Protein AF-A0A0Q7AZR3-F1 (afdb_monomer)

pLDDT: mean 94.94, std 7.75, range [44.38, 98.56]

Solvent-accessible surface area (backbone atoms only — not comparable to full-atom values): 7795 Å² total; per-residue (Å²): 129,86,76,53,42,45,45,52,70,57,54,52,51,33,36,50,55,40,42,72,76,43,56,44,90,79,79,74,58,67,40,73,49,35,51,39,39,46,55,57,51,49,53,27,64,75,69,72,45,61,63,44,53,55,87,75,46,55,68,63,22,48,54,42,43,53,58,42,54,74,73,50,82,92,65,73,68,57,92,47,70,38,33,88,76,70,40,66,52,16,52,25,41,43,42,39,50,64,55,64,73,45,48,91,76,48,51,74,38,57,49,46,54,53,50,51,51,35,60,72,66,50,76,21,28,47,69,62,85,43,40,86,51,69,84,117

Mean predicted aligned error: 3.57 Å

Secondary structure (DSSP, 8-state):
----EEEHHHHHHHHHHHHHHS--SSSSPPPHHHHHHHHHHHHHHHHT-SEEEGGGS-HHHHHHHHHHHTTS-S----S--SGGGT-SB-TTT--BHHHHHHGGGS-HHHHHHHHHHHHHH--SGGGTTTGGGTT-

Sequence (136 aa):
MSSASIHVTDLEAAINWWRERAPSPDGISAAPEVRALAEAYAVLALSRAAEVEAAALKPKALDAWMTWYATTPDSPCIAICSTAQGDAICKGCGRSFDEVQHWPALDPFEKRVVWHRIVQEGTAWRFNRYAERVTR

Foldseek 3Di:
DPFLKDFLVLLVQLLVVQCVVPPDPVNPDGDPQNVQSVVVNVVCVVVVHGIDGLVPGDPSNNVSSVVSLVVDDLAQALPQACVVVPDQAGLARRDGPVCVVCSVVDDSSRVVVSVVVCVVVLRHCCNPVPVVSRPD

Radius of gyration: 16.77 Å; Cα contacts (8 Å, |Δi|>4): 152; chains: 1; bounding box: 39×24×53 Å

Structure (mmCIF, N/CA/C/O backbone):
data_AF-A0A0Q7AZR3-F1
#
_entry.id   AF-A0A0Q7AZR3-F1
#
loop_
_atom_site.group_PDB
_atom_site.id
_atom_site.type_symbol
_atom_site.label_atom_id
_atom_site.label_alt_id
_atom_site.label_comp_id
_atom_site.label_asym_id
_atom_site.label_entity_id
_atom_site.label_seq_id
_atom_site.pdbx_PDB_ins_code
_atom_site.Cartn_x
_atom_site.Cartn_y
_atom_site.Cartn_z
_atom_site.occupancy
_atom_site.B_iso_or_equiv
_atom_site.auth_seq_id
_atom_site.auth_comp_id
_atom_site.auth_asym_id
_atom_site.auth_atom_id
_atom_site.pdbx_PDB_model_num
ATOM 1 N N . MET A 1 1 ? -11.836 8.968 -14.299 1.00 44.38 1 MET A N 1
ATOM 2 C CA . MET A 1 1 ? -11.560 9.335 -12.897 1.00 44.38 1 MET A CA 1
ATOM 3 C C . MET A 1 1 ? -11.210 8.033 -12.218 1.00 44.38 1 MET A C 1
ATOM 5 O O . MET A 1 1 ? -12.070 7.161 -12.198 1.00 44.38 1 MET A O 1
ATOM 9 N N . SER A 1 2 ? -9.943 7.840 -11.846 1.00 56.03 2 SER A N 1
ATOM 10 C CA . SER A 1 2 ? -9.554 6.661 -11.068 1.00 56.03 2 SER A CA 1
ATOM 11 C C . SER A 1 2 ? -10.333 6.709 -9.757 1.00 56.03 2 SER A C 1
ATOM 13 O O . SER A 1 2 ? -10.435 7.779 -9.154 1.00 56.03 2 SER A O 1
ATOM 15 N N . SER A 1 3 ? -10.974 5.606 -9.381 1.00 72.69 3 SER A N 1
ATOM 16 C CA . SER A 1 3 ? -11.690 5.541 -8.110 1.00 72.69 3 SER A CA 1
ATOM 17 C C . SER A 1 3 ? -10.654 5.434 -7.004 1.00 72.69 3 SER A C 1
ATOM 19 O O . SER A 1 3 ? -9.797 4.555 -7.054 1.00 72.69 3 SER A O 1
ATOM 21 N N . ALA A 1 4 ? -10.692 6.351 -6.041 1.00 90.88 4 ALA A N 1
ATOM 22 C CA . ALA A 1 4 ? -9.829 6.296 -4.872 1.00 90.88 4 ALA A CA 1
ATOM 23 C C . ALA A 1 4 ? -10.261 5.105 -4.005 1.00 90.88 4 ALA A C 1
ATOM 25 O O . ALA A 1 4 ? -11.145 5.252 -3.163 1.00 90.88 4 ALA A O 1
ATOM 26 N N . SER A 1 5 ? -9.678 3.927 -4.228 1.00 94.31 5 SER A N 1
ATOM 27 C CA . SER A 1 5 ? -9.978 2.713 -3.469 1.00 94.31 5 SER A CA 1
ATOM 28 C C . SER A 1 5 ? -8.857 2.364 -2.487 1.00 94.31 5 SER A C 1
ATOM 30 O O . SER A 1 5 ? -7.689 2.714 -2.666 1.00 94.31 5 SER A O 1
ATOM 32 N N . ILE A 1 6 ? -9.232 1.696 -1.398 1.00 96.62 6 ILE A N 1
ATOM 33 C CA . ILE A 1 6 ? -8.316 1.165 -0.390 1.00 96.62 6 ILE A CA 1
ATOM 34 C C . ILE A 1 6 ? -8.478 -0.351 -0.367 1.00 96.62 6 ILE A C 1
ATOM 36 O O . ILE A 1 6 ? -9.573 -0.862 -0.118 1.00 96.62 6 ILE A O 1
ATOM 40 N N . HIS A 1 7 ? -7.377 -1.067 -0.593 1.00 97.31 7 HIS A N 1
ATOM 41 C CA . HIS A 1 7 ? -7.349 -2.526 -0.543 1.00 97.31 7 HIS A CA 1
ATOM 42 C C . HIS A 1 7 ? -7.324 -3.042 0.906 1.00 97.31 7 HIS A C 1
ATOM 44 O O . HIS A 1 7 ? -6.739 -2.420 1.798 1.00 97.31 7 HIS A O 1
ATOM 50 N N . VAL A 1 8 ? -7.916 -4.213 1.150 1.00 97.44 8 VAL A N 1
ATOM 51 C CA . VAL A 1 8 ? -8.028 -4.834 2.481 1.00 97.44 8 VAL A CA 1
ATOM 52 C C . VAL A 1 8 ? -6.669 -4.995 3.166 1.00 97.44 8 VAL A C 1
ATOM 54 O O . VAL A 1 8 ? -6.547 -4.718 4.355 1.00 97.44 8 VAL A O 1
ATOM 57 N N . THR A 1 9 ? -5.623 -5.326 2.408 1.00 97.31 9 THR A N 1
ATOM 58 C CA . THR A 1 9 ? -4.258 -5.483 2.939 1.00 97.31 9 THR A CA 1
ATOM 59 C C . THR A 1 9 ? -3.677 -4.176 3.475 1.00 97.31 9 THR A C 1
ATOM 61 O O . THR A 1 9 ? -2.895 -4.189 4.423 1.00 97.31 9 THR A O 1
ATOM 64 N N . ASP A 1 10 ? -4.056 -3.035 2.896 1.00 97.81 10 ASP A N 1
ATOM 65 C CA . ASP A 1 10 ? -3.625 -1.724 3.382 1.00 97.81 10 ASP A CA 1
ATOM 66 C C . ASP A 1 10 ? -4.377 -1.340 4.662 1.00 97.81 10 ASP A C 1
ATOM 68 O O . ASP A 1 10 ? -3.780 -0.780 5.580 1.00 97.81 10 ASP A O 1
ATOM 72 N N . LEU A 1 11 ? -5.664 -1.695 4.774 1.00 97.75 11 LEU A N 1
ATOM 73 C CA . LEU A 1 11 ? -6.411 -1.549 6.029 1.00 97.75 11 LEU A CA 1
ATOM 74 C C . LEU A 1 11 ? -5.816 -2.417 7.140 1.00 97.75 11 LEU A C 1
ATOM 76 O O . LEU A 1 11 ? -5.639 -1.937 8.257 1.00 97.75 11 LEU A O 1
ATOM 80 N N . GLU A 1 12 ? -5.476 -3.671 6.845 1.00 98.31 12 GLU A N 1
ATOM 81 C CA . GLU A 1 12 ? -4.824 -4.578 7.793 1.00 98.31 12 GLU A CA 1
ATOM 82 C C . GLU A 1 12 ? -3.468 -4.034 8.253 1.00 98.31 12 GLU A C 1
ATOM 84 O O . GLU A 1 12 ? -3.186 -4.005 9.454 1.00 98.31 12 GLU A O 1
ATOM 89 N N . ALA A 1 13 ? -2.649 -3.548 7.317 1.00 98.31 13 ALA A N 1
ATOM 90 C CA . ALA A 1 13 ? -1.363 -2.936 7.627 1.00 98.31 13 ALA A CA 1
ATOM 91 C C . ALA A 1 13 ? -1.523 -1.683 8.505 1.00 98.31 13 ALA A C 1
ATOM 93 O O . ALA A 1 13 ? -0.821 -1.552 9.509 1.00 98.31 13 ALA A O 1
ATOM 94 N N . ALA A 1 14 ? -2.484 -0.808 8.193 1.00 98.50 14 ALA A N 1
ATOM 95 C CA . ALA A 1 14 ? -2.788 0.370 9.004 1.00 98.50 14 ALA A CA 1
ATOM 96 C C . ALA A 1 14 ? -3.280 -0.001 10.414 1.00 98.50 14 ALA A C 1
ATOM 98 O O . ALA A 1 14 ? -2.833 0.582 11.402 1.00 98.50 14 ALA A O 1
ATOM 99 N N . ILE A 1 15 ? -4.164 -0.997 10.532 1.00 98.56 15 ILE A N 1
ATOM 100 C CA . ILE A 1 15 ? -4.661 -1.505 11.820 1.00 98.56 15 ILE A CA 1
ATOM 101 C C . ILE A 1 15 ? -3.508 -2.034 12.674 1.00 98.56 15 ILE A C 1
ATOM 103 O O . ILE A 1 15 ? -3.422 -1.708 13.859 1.00 98.56 15 ILE A O 1
ATOM 107 N N . ASN A 1 16 ? -2.624 -2.842 12.088 1.00 98.31 16 ASN A N 1
ATOM 108 C CA . ASN A 1 16 ? -1.496 -3.425 12.809 1.00 98.31 16 ASN A CA 1
ATOM 109 C C . ASN A 1 16 ? -0.495 -2.350 13.246 1.00 98.31 16 ASN A C 1
ATOM 111 O O . ASN A 1 16 ? -0.080 -2.350 14.402 1.00 98.31 16 ASN A O 1
ATOM 115 N N . TRP A 1 17 ? -0.214 -1.368 12.387 1.00 98.44 17 TRP A N 1
ATOM 116 C CA . TRP A 1 17 ? 0.625 -0.223 12.739 1.00 98.44 17 TRP A CA 1
ATOM 117 C C . TRP A 1 17 ? 0.078 0.559 13.944 1.00 98.44 17 TRP A C 1
ATOM 119 O O . TRP A 1 17 ? 0.814 0.879 14.880 1.00 98.44 17 TRP A O 1
ATOM 129 N N . TRP A 1 18 ? -1.234 0.817 13.978 1.00 98.38 18 TRP A N 1
ATOM 130 C CA . TRP A 1 18 ? -1.865 1.487 15.118 1.00 98.38 18 TRP A CA 1
ATOM 131 C C . TRP A 1 18 ? -1.867 0.633 16.389 1.00 98.38 18 TRP A C 1
ATOM 133 O O . TRP A 1 18 ? -1.693 1.181 17.476 1.00 98.38 18 TRP A O 1
ATOM 143 N N . ARG A 1 19 ? -2.018 -0.693 16.282 1.00 97.81 19 ARG A N 1
ATOM 144 C CA . ARG A 1 19 ? -1.928 -1.611 17.433 1.00 97.81 19 ARG A CA 1
ATOM 145 C C . ARG A 1 19 ? -0.545 -1.606 18.077 1.00 97.81 19 ARG A C 1
ATOM 147 O O . ARG A 1 19 ? -0.461 -1.669 19.298 1.00 97.81 19 ARG A O 1
ATOM 154 N N . GLU A 1 20 ? 0.516 -1.523 17.281 1.00 97.31 20 GLU A N 1
ATOM 155 C CA . GLU A 1 20 ? 1.889 -1.432 17.792 1.00 97.31 20 GLU A CA 1
ATOM 156 C C . GLU A 1 20 ? 2.152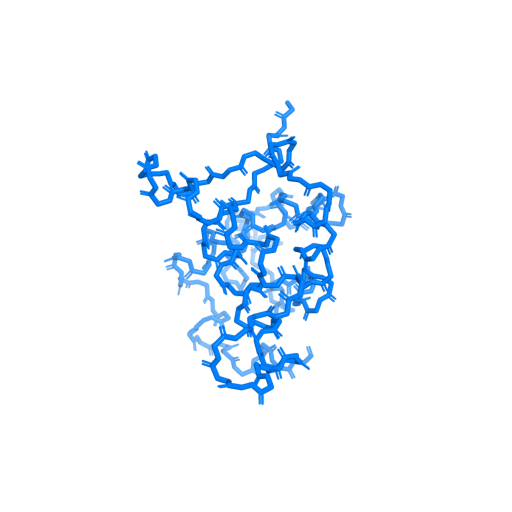 -0.086 18.477 1.00 97.31 20 GLU A C 1
ATOM 158 O O . GLU A 1 20 ? 2.788 -0.029 19.528 1.00 97.31 20 GLU A O 1
ATOM 163 N N . ARG A 1 21 ? 1.635 1.007 17.906 1.00 97.00 21 ARG A N 1
ATOM 164 C CA . ARG A 1 21 ? 1.864 2.370 18.407 1.00 97.00 21 ARG A CA 1
ATOM 165 C C . ARG A 1 21 ? 1.010 2.732 19.623 1.00 97.00 21 ARG A C 1
ATOM 167 O O . ARG A 1 21 ? 1.455 3.493 20.479 1.00 97.00 21 ARG A O 1
ATOM 174 N N . ALA A 1 22 ? -0.215 2.227 19.674 1.00 96.38 22 ALA A N 1
ATOM 175 C CA . ALA A 1 22 ? -1.184 2.465 20.735 1.00 96.38 22 ALA A CA 1
ATOM 176 C C . ALA A 1 22 ? -1.770 1.116 21.191 1.00 96.38 22 ALA A C 1
ATOM 178 O O . ALA A 1 22 ? -2.915 0.787 20.852 1.00 96.38 22 ALA A O 1
ATOM 179 N N . PRO A 1 23 ? -0.980 0.309 21.926 1.00 95.88 23 PRO A N 1
ATOM 180 C CA . PRO A 1 23 ? -1.412 -1.007 22.368 1.00 95.88 23 PRO A CA 1
ATOM 181 C C . PRO A 1 23 ? -2.604 -0.908 23.318 1.00 95.88 23 PRO A C 1
ATOM 183 O O . PRO A 1 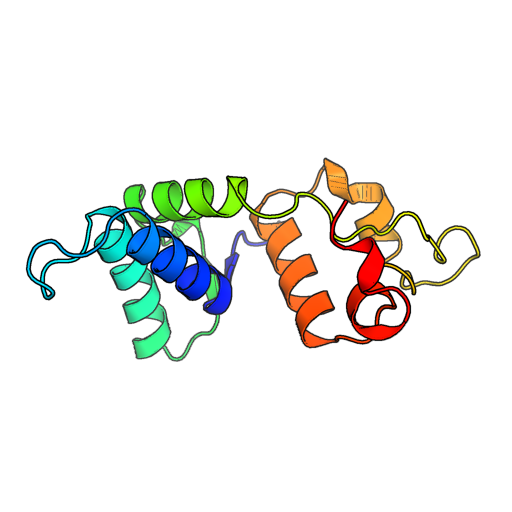23 ? -2.813 0.091 24.009 1.00 95.88 23 PRO A O 1
ATOM 186 N N . SER A 1 24 ? -3.392 -1.980 23.353 1.00 94.81 24 SER A N 1
ATOM 187 C CA . SER A 1 24 ? -4.541 -2.075 24.245 1.00 94.81 24 SER A CA 1
ATOM 188 C C . SER A 1 24 ? -4.088 -2.035 25.713 1.00 94.81 24 SER A C 1
ATOM 190 O O . SER A 1 24 ? -3.238 -2.841 26.095 1.00 94.81 24 SER A O 1
ATOM 192 N N . PRO A 1 25 ? -4.642 -1.139 26.549 1.00 92.06 25 PRO A N 1
ATOM 193 C CA . PRO A 1 25 ? -4.220 -1.005 27.943 1.00 92.06 25 PRO A CA 1
ATOM 194 C C . PRO A 1 25 ? -4.639 -2.196 28.820 1.00 92.06 25 PRO A C 1
ATOM 196 O O . PRO A 1 25 ? -4.021 -2.453 29.847 1.00 92.06 25 PRO A O 1
ATOM 199 N N . ASP A 1 26 ? -5.690 -2.911 28.424 1.00 94.75 26 ASP A N 1
ATOM 200 C CA . ASP A 1 26 ? -6.326 -4.020 29.145 1.00 94.75 26 ASP A CA 1
ATOM 201 C C . ASP A 1 26 ? -6.311 -5.335 28.338 1.00 94.75 26 ASP A C 1
ATOM 203 O O . ASP A 1 26 ? -6.859 -6.344 28.777 1.00 94.75 26 ASP A O 1
ATOM 207 N N . GLY A 1 27 ? -5.703 -5.332 27.146 1.00 92.06 27 GLY A N 1
ATOM 208 C CA . GLY A 1 27 ? -5.708 -6.460 26.212 1.00 92.06 27 GLY A CA 1
ATOM 209 C C . GLY A 1 27 ? -7.038 -6.682 25.479 1.00 92.06 27 GLY A C 1
ATOM 210 O O . GLY A 1 27 ? -7.150 -7.650 24.728 1.00 92.06 27 GLY A O 1
ATOM 211 N N . ILE A 1 28 ? -8.036 -5.811 25.669 1.00 90.94 28 ILE A N 1
ATOM 212 C CA . ILE A 1 28 ? -9.387 -5.928 25.096 1.00 90.94 28 ILE A CA 1
ATOM 213 C C . ILE A 1 28 ? -9.753 -4.663 24.306 1.00 90.94 28 ILE A C 1
ATOM 215 O O . ILE A 1 28 ? -10.164 -4.725 23.146 1.00 90.94 28 ILE A O 1
ATOM 219 N N . SER A 1 29 ? -9.603 -3.496 24.924 1.00 93.88 29 SER A N 1
ATOM 220 C CA . SER A 1 29 ? -9.984 -2.191 24.401 1.00 93.88 29 SER A CA 1
ATOM 221 C C . SER A 1 29 ? -8.985 -1.702 23.357 1.00 93.88 29 SER A C 1
ATOM 223 O O . SER A 1 29 ? -7.822 -1.439 23.661 1.00 93.88 29 SER A O 1
ATOM 225 N N . ALA A 1 30 ? -9.442 -1.543 22.116 1.00 96.06 30 ALA A N 1
ATOM 226 C CA . ALA A 1 30 ? -8.625 -1.017 21.027 1.00 96.06 30 ALA A CA 1
ATOM 227 C C . ALA A 1 30 ? -8.617 0.524 20.987 1.00 96.06 30 ALA A C 1
ATOM 229 O O . ALA A 1 30 ? -9.630 1.180 21.270 1.00 96.06 30 ALA A O 1
ATOM 230 N N . ALA A 1 31 ? -7.486 1.099 20.565 1.00 96.94 31 ALA A N 1
ATOM 231 C CA . ALA A 1 31 ? -7.337 2.535 20.344 1.00 96.94 31 ALA A CA 1
ATOM 232 C C . ALA A 1 31 ? -8.411 3.087 19.373 1.00 96.94 31 ALA A C 1
ATOM 234 O O . ALA A 1 31 ? -8.939 2.337 18.541 1.00 96.94 31 ALA A O 1
ATOM 235 N N . PRO A 1 32 ? -8.788 4.377 19.474 1.00 97.50 32 PRO A N 1
ATOM 236 C CA . PRO A 1 32 ? -9.798 4.989 18.605 1.00 97.50 32 PRO A CA 1
ATOM 237 C C . PRO A 1 32 ? -9.563 4.763 17.104 1.00 97.50 32 PRO A C 1
ATOM 239 O O . PRO A 1 32 ? -10.516 4.509 16.373 1.00 97.50 32 PRO A O 1
ATOM 242 N N . GLU A 1 33 ? -8.311 4.807 16.662 1.00 98.19 33 GLU A N 1
ATOM 243 C CA . GLU A 1 33 ? -7.885 4.656 15.272 1.00 98.19 33 GLU A CA 1
ATOM 244 C C . GLU A 1 33 ? -8.064 3.216 14.789 1.00 98.19 33 GLU A C 1
ATOM 246 O O . GLU A 1 33 ? -8.641 2.984 13.727 1.00 98.19 33 GLU A O 1
ATOM 251 N N . VAL A 1 34 ? -7.678 2.239 15.619 1.00 98.31 34 VAL A N 1
ATOM 252 C CA . VAL A 1 34 ? -7.922 0.813 15.352 1.00 98.31 34 VAL A CA 1
ATOM 253 C C . VAL A 1 34 ? -9.418 0.547 15.226 1.00 98.31 34 VAL A C 1
ATOM 255 O O . VAL A 1 34 ? -9.836 -0.136 14.297 1.00 98.31 34 VAL A O 1
ATOM 258 N N . ARG A 1 35 ? -10.240 1.099 16.127 1.00 97.69 35 ARG A N 1
ATOM 259 C CA . ARG A 1 35 ? -11.702 0.939 16.063 1.00 97.69 35 ARG A CA 1
ATOM 260 C C . ARG A 1 35 ? -12.288 1.562 14.797 1.00 97.69 35 ARG A C 1
ATOM 262 O O . ARG A 1 35 ? -13.129 0.935 14.164 1.00 97.69 35 ARG A O 1
ATOM 269 N N . ALA A 1 36 ? -11.827 2.752 14.411 1.00 97.69 36 ALA A N 1
ATOM 270 C CA . ALA A 1 36 ? -12.291 3.427 13.202 1.00 97.69 36 ALA A CA 1
ATOM 271 C C . ALA A 1 36 ? -11.964 2.626 11.929 1.00 97.69 36 ALA A C 1
ATOM 273 O O . ALA A 1 36 ? -12.835 2.440 11.082 1.00 97.69 36 ALA A O 1
ATOM 274 N N . LEU A 1 37 ? -10.739 2.108 11.811 1.00 98.31 37 LEU A N 1
ATOM 275 C CA . LEU A 1 37 ? -10.323 1.275 10.678 1.00 98.31 37 LEU A CA 1
ATOM 276 C C . LEU A 1 37 ? -11.017 -0.099 10.679 1.00 98.31 37 LEU A C 1
ATOM 278 O O . LEU A 1 37 ? -11.390 -0.605 9.620 1.00 98.31 37 LEU A O 1
ATOM 282 N N . ALA A 1 38 ? -11.237 -0.691 11.857 1.00 97.50 38 ALA A N 1
ATOM 283 C CA . ALA A 1 38 ? -11.875 -1.999 12.000 1.00 97.50 38 ALA A CA 1
ATOM 284 C C . ALA A 1 38 ? -13.321 -2.022 11.485 1.00 97.50 38 ALA A C 1
ATOM 286 O O . ALA A 1 38 ? -13.767 -3.052 10.987 1.00 97.50 38 ALA A O 1
ATOM 287 N N . GLU A 1 39 ? -14.051 -0.907 11.560 1.00 96.12 39 GLU A N 1
ATOM 288 C CA . GLU A 1 39 ? -15.389 -0.814 10.966 1.00 96.12 39 GLU A CA 1
ATOM 289 C C . GLU A 1 39 ? -15.349 -0.969 9.437 1.00 96.12 39 GLU A C 1
ATOM 291 O O . GLU A 1 39 ? -16.142 -1.729 8.88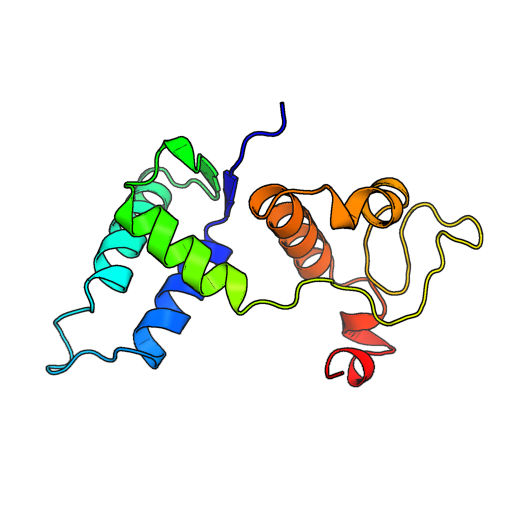4 1.00 96.12 39 GLU A O 1
ATOM 296 N N . ALA A 1 40 ? -14.404 -0.310 8.754 1.00 95.94 40 ALA A N 1
ATOM 297 C CA . ALA A 1 40 ? -14.228 -0.454 7.305 1.00 95.94 40 ALA A CA 1
ATOM 298 C C . ALA A 1 40 ? -13.804 -1.884 6.930 1.00 95.94 40 ALA A C 1
ATOM 300 O O . ALA A 1 40 ? -14.366 -2.484 6.014 1.00 95.94 40 ALA A O 1
ATOM 301 N N . TYR A 1 41 ? -12.879 -2.468 7.697 1.00 97.69 41 TYR A N 1
ATOM 302 C CA . TYR A 1 41 ? -12.483 -3.868 7.541 1.00 97.69 41 TYR A CA 1
ATOM 303 C C . TYR A 1 41 ? -13.669 -4.834 7.717 1.00 97.69 41 TYR A C 1
ATOM 305 O O . TYR A 1 41 ? -13.840 -5.765 6.933 1.00 97.69 41 TYR A O 1
ATOM 313 N N . ALA A 1 42 ? -14.535 -4.601 8.709 1.00 97.12 42 ALA A N 1
ATOM 314 C CA . ALA A 1 42 ? -15.716 -5.430 8.939 1.00 97.12 42 ALA A CA 1
ATOM 315 C C . ALA A 1 42 ? -16.697 -5.378 7.757 1.00 97.12 42 ALA A C 1
ATOM 317 O O . ALA A 1 42 ? -17.251 -6.410 7.378 1.00 97.12 42 ALA A O 1
ATOM 318 N N . VAL A 1 43 ? -16.880 -4.208 7.135 1.00 95.12 43 VAL A N 1
ATOM 319 C CA . VAL A 1 43 ? -17.698 -4.063 5.919 1.00 95.12 43 VAL A CA 1
ATO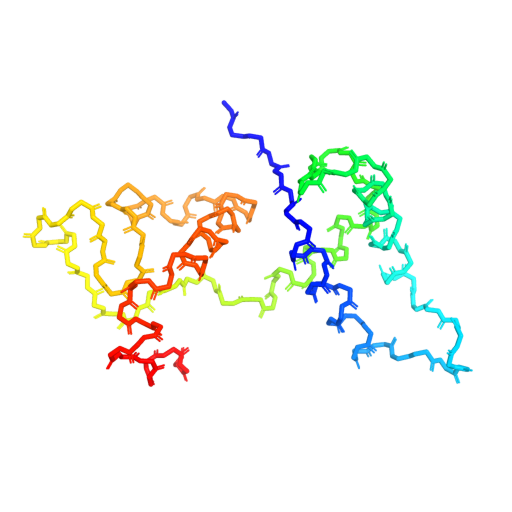M 320 C C . VAL A 1 43 ? -17.124 -4.890 4.767 1.00 95.12 43 VAL A C 1
ATOM 322 O O . VAL A 1 43 ? -17.879 -5.608 4.107 1.00 95.12 43 VAL A O 1
ATOM 325 N N . LEU A 1 44 ? -15.806 -4.855 4.549 1.00 96.81 44 LEU A N 1
ATOM 326 C CA . LEU A 1 44 ? -15.140 -5.679 3.532 1.00 96.81 44 LEU A CA 1
ATOM 327 C C . LEU A 1 44 ? -15.329 -7.176 3.790 1.00 96.81 44 LEU A C 1
ATOM 329 O O . LEU A 1 44 ? -15.729 -7.914 2.891 1.00 96.81 44 LEU A O 1
ATOM 333 N N . ALA A 1 45 ? -15.132 -7.616 5.033 1.00 96.69 45 ALA A N 1
ATOM 334 C CA . ALA A 1 45 ? -15.299 -9.014 5.417 1.00 96.69 45 ALA A CA 1
ATOM 335 C C . ALA A 1 45 ? -16.741 -9.513 5.204 1.00 96.69 45 ALA A C 1
ATOM 337 O O . ALA A 1 45 ? -16.949 -10.598 4.659 1.00 96.69 45 ALA A O 1
ATOM 338 N N . LEU A 1 46 ? -17.745 -8.714 5.588 1.00 97.19 46 LEU A N 1
ATOM 339 C CA . LEU A 1 46 ? -19.162 -9.056 5.416 1.00 97.19 46 LEU A CA 1
ATOM 340 C C . LEU A 1 46 ? -19.578 -9.090 3.942 1.00 97.19 46 LEU A C 1
ATOM 342 O O . LEU A 1 46 ? -20.316 -9.984 3.531 1.00 97.19 46 LEU A O 1
ATOM 346 N N . SER A 1 47 ? -19.096 -8.133 3.150 1.00 96.62 47 SER A N 1
ATOM 347 C CA . SER A 1 47 ? -19.382 -8.048 1.714 1.00 96.62 47 SER A CA 1
ATOM 348 C C . SER A 1 47 ? -18.535 -8.998 0.861 1.00 96.62 47 SER A C 1
ATOM 350 O O . SER A 1 47 ? -18.829 -9.167 -0.321 1.00 96.62 47 SER A O 1
ATOM 352 N N . ARG A 1 48 ? -17.518 -9.647 1.450 1.00 97.56 48 ARG A N 1
ATOM 353 C CA . ARG A 1 48 ? -16.495 -10.444 0.749 1.00 97.56 48 ARG A CA 1
ATOM 354 C C . ARG A 1 48 ? -15.789 -9.651 -0.357 1.00 97.56 48 ARG A C 1
ATOM 356 O O . ARG A 1 48 ? -15.451 -10.204 -1.402 1.00 97.56 48 ARG A O 1
ATOM 363 N N . ALA A 1 49 ? -15.587 -8.359 -0.123 1.00 97.00 49 ALA A N 1
ATOM 364 C CA . ALA A 1 49 ? -14.880 -7.467 -1.028 1.00 97.00 49 ALA A CA 1
ATOM 365 C C . ALA A 1 49 ? -13.406 -7.330 -0.622 1.00 97.00 49 ALA A C 1
ATOM 367 O O . ALA A 1 49 ? -13.060 -7.441 0.553 1.00 97.00 49 ALA A O 1
ATOM 368 N N . ALA A 1 50 ? -12.545 -7.066 -1.605 1.00 96.31 50 ALA A N 1
ATOM 369 C CA . ALA A 1 50 ? -11.128 -6.783 -1.381 1.00 96.31 50 ALA A CA 1
ATOM 370 C C . ALA A 1 50 ? -10.829 -5.278 -1.296 1.00 96.31 50 ALA A C 1
ATOM 372 O O . ALA A 1 50 ? -9.773 -4.893 -0.808 1.00 96.31 50 ALA A O 1
ATOM 373 N N . GLU A 1 51 ? -11.753 -4.430 -1.752 1.00 96.50 51 GLU A N 1
ATOM 374 C CA . GLU A 1 51 ? -11.557 -2.987 -1.854 1.00 96.50 51 GLU A CA 1
ATOM 375 C C . GLU A 1 51 ? -12.784 -2.222 -1.372 1.00 96.50 51 GLU A C 1
ATOM 377 O O . GLU A 1 51 ? -13.924 -2.665 -1.534 1.00 96.50 51 GLU A O 1
ATOM 382 N N . VAL A 1 52 ? -12.531 -1.059 -0.777 1.00 95.31 52 VAL A N 1
ATOM 383 C CA . VAL A 1 52 ? -13.548 -0.090 -0.371 1.00 95.31 52 VAL A CA 1
ATOM 384 C C . VAL A 1 52 ? -13.199 1.274 -0.952 1.00 95.31 52 VAL A C 1
ATOM 386 O O . VAL A 1 52 ? -12.040 1.684 -0.948 1.00 95.31 52 VAL A O 1
ATOM 389 N N . GLU A 1 53 ? -14.208 1.993 -1.433 1.00 95.31 53 GLU A N 1
ATOM 390 C CA . GLU A 1 53 ? -14.051 3.379 -1.870 1.00 95.31 53 GLU A CA 1
ATOM 391 C C . GLU A 1 53 ? -13.664 4.274 -0.687 1.00 95.31 53 GLU A C 1
ATOM 393 O O . GLU A 1 53 ? -14.320 4.257 0.357 1.00 95.31 53 GLU A O 1
ATOM 398 N N . ALA A 1 54 ? -12.654 5.124 -0.857 1.00 94.38 54 ALA A N 1
ATOM 399 C CA . ALA A 1 54 ? -12.205 6.074 0.158 1.00 94.38 54 ALA A CA 1
ATOM 400 C C . ALA A 1 54 ? -13.345 6.997 0.619 1.00 94.38 54 ALA A C 1
ATOM 402 O O . ALA A 1 54 ? -13.448 7.323 1.799 1.00 94.38 54 ALA A O 1
ATOM 403 N N . ALA A 1 55 ? -14.256 7.355 -0.291 1.00 94.00 55 ALA A N 1
ATOM 404 C CA . ALA A 1 55 ? -15.442 8.153 0.017 1.00 94.00 55 ALA A CA 1
ATOM 405 C C . ALA A 1 55 ? -16.470 7.427 0.911 1.00 94.00 55 ALA A C 1
ATOM 407 O O . ALA A 1 55 ? -17.316 8.079 1.520 1.00 94.00 55 ALA A O 1
ATOM 408 N N . ALA A 1 56 ? -16.416 6.094 0.999 1.00 92.75 56 ALA A N 1
ATOM 409 C CA . ALA A 1 56 ? -17.280 5.303 1.873 1.00 92.75 56 ALA A CA 1
ATOM 410 C C . ALA A 1 56 ? -16.733 5.191 3.309 1.00 92.75 56 ALA A C 1
ATOM 412 O O . ALA A 1 56 ? -17.459 4.766 4.212 1.00 92.75 56 ALA A O 1
ATOM 413 N N . LEU A 1 57 ? -15.470 5.569 3.546 1.00 94.69 57 LEU A N 1
ATOM 414 C CA . LEU A 1 57 ? -14.888 5.572 4.884 1.00 94.69 57 LEU A CA 1
ATOM 415 C C . LEU A 1 57 ? -15.450 6.721 5.723 1.00 94.69 57 LEU A C 1
ATOM 417 O O . LEU A 1 57 ? -15.649 7.844 5.263 1.00 94.69 57 LEU A O 1
ATOM 421 N N . LYS A 1 58 ? -15.618 6.458 7.021 1.00 96.88 58 LYS A N 1
ATOM 422 C CA . LYS A 1 58 ? -15.820 7.535 7.994 1.00 96.88 58 LYS A CA 1
ATOM 423 C C . LYS A 1 58 ? -14.568 8.427 8.037 1.00 96.88 58 LYS A C 1
ATOM 425 O O . LYS A 1 58 ? -13.464 7.882 7.978 1.00 96.88 58 LYS A O 1
ATOM 430 N N . PRO A 1 59 ? -14.693 9.750 8.272 1.00 97.62 59 PRO A N 1
ATOM 431 C CA . PRO A 1 59 ? -13.547 10.666 8.288 1.00 97.62 59 PRO A CA 1
ATOM 432 C C . PRO A 1 59 ? -12.399 10.205 9.195 1.00 97.62 59 PRO A C 1
ATOM 434 O O . PRO A 1 59 ? -11.258 10.141 8.763 1.00 97.62 59 PRO A O 1
ATOM 437 N N . LYS A 1 60 ? -12.711 9.732 10.410 1.00 98.12 60 LYS A N 1
ATOM 438 C CA . LYS A 1 60 ? -11.698 9.210 11.345 1.00 98.12 60 LYS A CA 1
ATOM 439 C C . LYS A 1 60 ? -10.947 7.978 10.829 1.00 98.12 60 LYS A C 1
ATOM 441 O O . LYS A 1 60 ? -9.792 7.786 11.187 1.00 98.12 60 LYS A O 1
ATOM 446 N N . ALA A 1 61 ? -11.603 7.127 10.039 1.00 98.19 61 ALA A N 1
ATOM 447 C CA . ALA A 1 61 ? -10.959 5.963 9.439 1.00 98.19 61 ALA A CA 1
ATOM 448 C C . ALA A 1 61 ? -10.026 6.396 8.303 1.00 98.19 61 ALA A C 1
ATOM 450 O O . ALA A 1 61 ? -8.905 5.903 8.215 1.00 98.19 61 ALA A O 1
ATOM 451 N N . LEU A 1 62 ? -10.463 7.360 7.486 1.00 97.94 62 LEU A N 1
ATOM 452 C CA . LEU A 1 62 ? -9.637 7.938 6.431 1.00 97.94 62 LEU A CA 1
ATOM 453 C C . LEU A 1 62 ? -8.404 8.649 7.009 1.00 97.94 62 LEU A C 1
ATOM 455 O O . LEU A 1 62 ? -7.294 8.397 6.552 1.00 97.94 62 LEU A O 1
ATOM 459 N N . ASP A 1 63 ? -8.570 9.454 8.059 1.00 98.44 63 ASP A N 1
ATOM 460 C CA . ASP A 1 63 ? -7.466 10.138 8.746 1.00 98.44 63 ASP A CA 1
ATOM 461 C C . ASP A 1 63 ? -6.454 9.140 9.333 1.00 98.44 63 ASP A C 1
ATOM 463 O O . ASP A 1 63 ? -5.238 9.297 9.182 1.00 98.44 63 ASP A O 1
ATOM 467 N N . ALA A 1 64 ? -6.948 8.075 9.975 1.00 98.56 64 ALA A N 1
ATOM 468 C CA . ALA A 1 64 ? -6.111 7.010 10.520 1.00 98.56 64 ALA A CA 1
ATOM 469 C C . ALA A 1 64 ? -5.340 6.258 9.422 1.00 98.56 64 ALA A C 1
ATOM 471 O O . ALA A 1 64 ? -4.165 5.935 9.618 1.00 98.56 64 ALA A O 1
ATOM 472 N N . TRP A 1 65 ? -5.973 6.011 8.270 1.00 98.56 65 TRP A N 1
ATOM 473 C CA . TRP A 1 65 ? -5.337 5.388 7.109 1.00 98.56 65 TRP A CA 1
ATOM 474 C C . TRP A 1 65 ? -4.279 6.302 6.482 1.00 98.56 65 TRP A C 1
ATOM 476 O O . TRP A 1 65 ? -3.154 5.865 6.258 1.00 98.56 65 TRP A O 1
ATOM 486 N N . MET A 1 66 ? -4.591 7.587 6.285 1.00 98.38 66 MET A N 1
ATOM 487 C CA . MET A 1 66 ? -3.654 8.586 5.755 1.00 98.38 66 MET A CA 1
ATOM 488 C C . MET A 1 66 ? -2.434 8.772 6.663 1.00 98.38 66 MET A C 1
ATOM 490 O O . MET A 1 66 ? -1.314 8.934 6.177 1.00 98.38 66 MET A O 1
ATOM 494 N N . THR A 1 67 ? -2.630 8.696 7.983 1.00 98.56 67 THR A N 1
ATOM 495 C CA . THR A 1 67 ? -1.533 8.743 8.960 1.00 98.56 67 THR A CA 1
ATOM 496 C C . THR A 1 67 ? -0.586 7.557 8.787 1.00 98.56 67 THR A C 1
ATOM 498 O O . THR A 1 67 ? 0.628 7.747 8.765 1.00 98.56 67 THR A O 1
ATOM 501 N N . TRP A 1 68 ? -1.119 6.343 8.616 1.00 98.31 68 TRP A N 1
ATOM 502 C CA . TRP A 1 68 ? -0.302 5.167 8.310 1.00 98.31 68 TRP A CA 1
ATOM 503 C C . TRP A 1 68 ? 0.380 5.288 6.941 1.00 98.31 68 TRP A C 1
ATOM 505 O O . TRP A 1 68 ? 1.583 5.043 6.841 1.00 98.31 68 TRP A O 1
ATOM 515 N N . TYR A 1 69 ? -0.347 5.716 5.905 1.00 98.25 69 TYR A N 1
ATOM 516 C CA . TYR A 1 69 ? 0.182 5.892 4.550 1.00 98.25 69 TYR A CA 1
ATOM 517 C C . TYR A 1 69 ? 1.433 6.782 4.543 1.00 98.25 69 TYR A C 1
ATOM 519 O O . TYR A 1 69 ? 2.431 6.434 3.911 1.00 98.25 69 TYR A O 1
ATOM 527 N N . ALA A 1 70 ? 1.420 7.873 5.315 1.00 97.88 70 ALA A N 1
ATOM 528 C CA . ALA A 1 70 ? 2.553 8.789 5.455 1.00 97.88 70 ALA A CA 1
ATOM 529 C C . ALA A 1 70 ? 3.822 8.144 6.053 1.00 97.88 70 ALA A C 1
ATOM 531 O O . ALA A 1 70 ? 4.900 8.726 5.961 1.00 97.88 70 ALA A O 1
ATOM 532 N N . THR A 1 71 ? 3.720 6.954 6.653 1.00 96.88 71 THR A N 1
ATOM 533 C CA . THR A 1 71 ? 4.873 6.182 7.151 1.00 96.88 71 THR A CA 1
ATOM 534 C C . THR A 1 71 ? 5.421 5.174 6.142 1.00 96.88 71 THR A C 1
ATOM 536 O O . THR A 1 71 ? 6.471 4.577 6.377 1.00 96.88 71 THR A O 1
ATOM 539 N N . THR A 1 72 ? 4.724 4.960 5.025 1.00 95.31 72 THR A N 1
ATOM 540 C CA . THR A 1 72 ? 5.143 4.008 3.993 1.00 95.31 72 THR A CA 1
ATOM 541 C C . THR A 1 72 ? 6.193 4.627 3.059 1.00 95.31 72 THR A C 1
ATOM 543 O O . THR A 1 72 ? 6.231 5.849 2.902 1.00 95.31 72 THR A O 1
ATOM 546 N N . PRO A 1 73 ? 7.064 3.822 2.417 1.00 94.12 73 PRO A N 1
ATOM 547 C CA . PRO A 1 73 ? 8.012 4.345 1.438 1.00 94.12 73 PRO A CA 1
ATOM 548 C C . PRO A 1 73 ? 7.300 5.060 0.282 1.00 94.12 73 PRO A C 1
ATOM 550 O O . PRO A 1 73 ? 6.442 4.471 -0.378 1.00 94.12 73 PRO A O 1
ATOM 553 N N . ASP A 1 74 ? 7.706 6.298 -0.018 1.00 92.38 74 ASP A N 1
ATOM 554 C CA . ASP A 1 74 ? 7.059 7.101 -1.069 1.00 92.38 74 ASP A CA 1
ATOM 555 C C . ASP A 1 74 ? 7.225 6.498 -2.472 1.00 92.38 74 ASP A C 1
ATOM 557 O O . ASP A 1 74 ? 6.384 6.730 -3.333 1.00 92.38 74 ASP A O 1
ATOM 561 N N . SER A 1 75 ? 8.276 5.712 -2.736 1.00 95.44 75 SER A N 1
ATOM 562 C CA . SER A 1 75 ? 8.541 5.160 -4.070 1.00 95.44 75 SER A CA 1
ATOM 563 C C . SER A 1 75 ? 9.136 3.749 -4.031 1.00 95.44 75 SER A C 1
ATOM 565 O O . SER A 1 75 ? 9.997 3.468 -3.198 1.00 95.44 75 SER A O 1
ATOM 567 N N . PRO A 1 76 ? 8.748 2.852 -4.960 1.00 96.44 76 PRO A N 1
ATOM 568 C CA . PRO A 1 76 ? 9.318 1.507 -5.070 1.00 96.44 76 PRO A CA 1
ATOM 569 C C . PRO A 1 76 ? 10.682 1.466 -5.788 1.00 96.44 76 PRO A C 1
ATOM 571 O O . PRO A 1 76 ? 11.195 0.387 -6.091 1.00 96.44 76 PRO A O 1
ATOM 574 N N . CYS A 1 77 ? 11.238 2.622 -6.158 1.00 96.00 77 CYS A N 1
ATOM 575 C CA . CYS A 1 77 ? 12.441 2.730 -6.976 1.00 96.00 77 CYS A CA 1
ATOM 576 C C . CYS A 1 77 ? 13.711 2.285 -6.230 1.00 96.00 77 CYS A C 1
ATOM 578 O O . CYS A 1 77 ? 13.939 2.681 -5.097 1.00 96.00 77 CYS A O 1
ATOM 580 N N . ILE A 1 78 ? 14.587 1.545 -6.917 1.00 95.81 78 ILE A N 1
ATOM 581 C CA . ILE A 1 78 ? 15.910 1.121 -6.411 1.00 95.81 78 ILE A CA 1
ATOM 582 C C . ILE A 1 78 ? 17.077 1.716 -7.225 1.00 95.81 78 ILE A C 1
ATOM 584 O O . ILE A 1 78 ? 18.153 1.120 -7.337 1.00 95.81 78 ILE A O 1
ATOM 588 N N . ALA A 1 79 ? 16.835 2.868 -7.862 1.00 94.50 79 ALA A N 1
ATOM 589 C CA . ALA A 1 79 ? 17.766 3.552 -8.768 1.00 94.50 79 ALA A CA 1
ATOM 590 C C . ALA A 1 79 ? 18.289 2.665 -9.921 1.00 94.50 79 ALA A C 1
ATOM 592 O O . ALA A 1 79 ? 19.423 2.800 -10.376 1.00 94.50 79 ALA A O 1
ATOM 593 N N . ILE A 1 80 ? 17.447 1.745 -10.395 1.00 94.56 80 ILE A N 1
ATOM 594 C CA . ILE A 1 80 ? 17.654 0.952 -11.608 1.00 94.56 80 ILE A CA 1
ATOM 595 C C . ILE A 1 80 ? 16.384 1.092 -12.435 1.00 94.56 80 ILE A C 1
ATOM 597 O O . ILE A 1 80 ? 15.301 0.730 -11.972 1.00 94.56 80 ILE A O 1
ATOM 601 N N . CYS A 1 81 ? 16.516 1.623 -13.645 1.00 96.12 81 CYS A N 1
ATOM 602 C CA . CYS A 1 81 ? 15.385 1.889 -14.518 1.00 96.12 81 CYS A CA 1
ATOM 603 C C . CYS A 1 81 ? 15.625 1.243 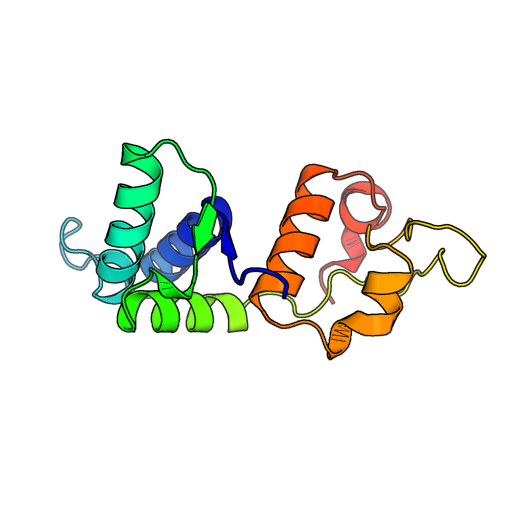-15.874 1.00 96.12 81 CYS A C 1
ATOM 605 O O . CYS A 1 81 ? 16.486 1.719 -16.601 1.00 96.12 81 CYS A O 1
ATOM 607 N N . SER A 1 82 ? 14.873 0.190 -16.205 1.00 97.06 82 SER A N 1
ATOM 608 C CA . SER A 1 82 ? 14.989 -0.482 -17.505 1.00 97.06 82 SER A CA 1
ATOM 609 C C . SER A 1 82 ? 14.028 0.061 -18.565 1.00 97.06 82 SER A C 1
ATOM 611 O O . SER A 1 82 ? 14.250 -0.123 -19.759 1.00 97.06 82 SER A O 1
ATOM 613 N N . THR A 1 83 ? 13.011 0.824 -18.152 1.00 96.38 83 THR A N 1
ATOM 614 C CA . THR A 1 83 ? 12.101 1.506 -19.085 1.00 96.38 83 THR A CA 1
ATOM 615 C C . THR A 1 83 ? 12.808 2.622 -19.853 1.00 96.38 83 THR A C 1
ATOM 617 O O . THR A 1 83 ? 12.530 2.830 -21.027 1.00 96.38 83 THR A O 1
ATOM 620 N N . ALA A 1 84 ? 13.822 3.259 -19.254 1.00 89.44 84 ALA A N 1
ATOM 621 C CA . ALA A 1 84 ? 14.712 4.183 -19.961 1.00 89.44 84 ALA A CA 1
ATOM 622 C C . ALA A 1 84 ? 15.561 3.502 -21.059 1.00 89.44 84 ALA A C 1
ATOM 624 O O . ALA A 1 84 ? 16.155 4.193 -21.880 1.00 89.44 84 ALA A O 1
ATOM 625 N N . GLN A 1 85 ? 15.634 2.164 -21.080 1.00 93.06 85 GLN A N 1
ATOM 626 C CA . GLN A 1 85 ? 16.258 1.374 -22.148 1.00 93.06 85 GLN A CA 1
ATOM 627 C C . GLN A 1 85 ? 15.226 0.718 -23.087 1.00 93.06 85 GLN A C 1
ATOM 629 O O . GLN A 1 85 ? 15.609 -0.069 -23.948 1.00 93.06 85 GLN A O 1
ATOM 634 N N . GLY A 1 86 ? 13.934 1.035 -22.942 1.00 94.12 86 GLY A N 1
ATOM 635 C CA . GLY A 1 86 ? 12.869 0.583 -23.844 1.00 94.12 86 GLY A CA 1
ATOM 636 C C . GLY A 1 86 ? 11.986 -0.560 -23.333 1.00 94.12 86 GLY A C 1
ATOM 637 O O . GLY A 1 86 ? 11.090 -0.979 -24.062 1.00 94.12 86 GLY A O 1
ATOM 638 N N . ASP A 1 87 ? 12.179 -1.065 -22.108 1.00 97.31 87 ASP A N 1
ATOM 639 C CA . ASP A 1 87 ? 11.229 -2.031 -21.531 1.00 97.31 87 ASP A CA 1
ATOM 640 C C . ASP A 1 87 ? 9.884 -1.352 -21.189 1.00 97.31 87 ASP A C 1
ATOM 642 O O . ASP A 1 87 ? 9.856 -0.229 -20.690 1.00 97.31 87 ASP A O 1
ATOM 646 N N . ALA A 1 88 ? 8.757 -2.049 -21.368 1.00 96.44 88 ALA A N 1
ATOM 647 C CA . ALA A 1 88 ? 7.437 -1.531 -20.975 1.00 96.44 88 ALA A CA 1
ATOM 648 C C . ALA A 1 88 ? 7.224 -1.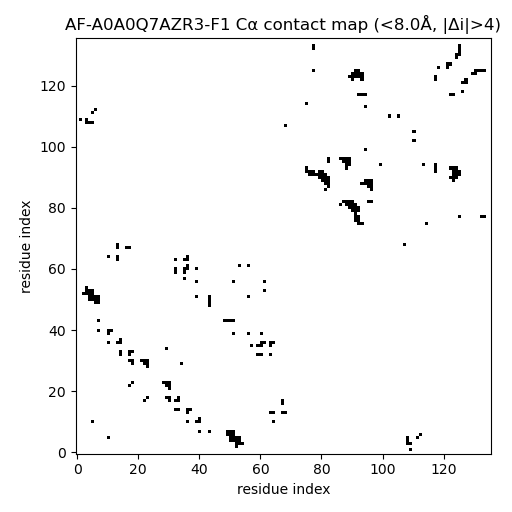515 -19.445 1.00 96.44 88 ALA A C 1
ATOM 650 O O . ALA A 1 88 ? 6.561 -0.622 -18.913 1.00 96.44 88 ALA A O 1
ATOM 651 N N . ILE A 1 89 ? 7.809 -2.494 -18.744 1.00 98.12 89 ILE A N 1
ATOM 652 C CA . ILE A 1 89 ? 7.793 -2.633 -17.283 1.00 98.12 89 ILE A CA 1
ATOM 653 C C . ILE A 1 89 ? 9.228 -2.548 -16.765 1.00 98.12 89 ILE A C 1
ATOM 655 O O . ILE A 1 89 ? 10.129 -3.231 -17.255 1.00 98.12 89 ILE A O 1
ATOM 659 N N . CYS A 1 90 ? 9.450 -1.724 -15.746 1.00 98.19 90 CYS A N 1
ATOM 660 C CA . CYS A 1 90 ? 10.761 -1.552 -15.145 1.00 98.19 90 CYS A CA 1
ATOM 661 C C . CYS A 1 90 ? 11.163 -2.806 -14.364 1.00 98.19 90 CYS A C 1
ATOM 663 O O . CYS A 1 90 ? 10.609 -3.087 -13.303 1.00 98.19 90 CYS A O 1
ATOM 665 N N . LYS A 1 91 ? 12.210 -3.501 -14.818 1.00 97.94 91 LYS A N 1
ATOM 666 C CA . LYS A 1 91 ? 12.767 -4.685 -14.142 1.00 97.94 91 LYS A CA 1
ATOM 667 C C . LYS A 1 91 ? 13.252 -4.386 -12.723 1.00 97.94 91 LYS A C 1
ATOM 669 O O . LYS A 1 91 ? 13.263 -5.281 -11.891 1.00 97.94 91 LYS A O 1
ATOM 674 N N . GLY A 1 92 ? 13.636 -3.140 -12.431 1.00 97.44 92 GLY A N 1
ATOM 675 C CA . GLY A 1 92 ? 14.076 -2.721 -11.100 1.00 97.44 92 GLY A CA 1
ATOM 676 C C . GLY A 1 92 ? 12.934 -2.643 -10.083 1.00 97.44 92 GLY A C 1
ATOM 677 O O . GLY A 1 92 ? 12.991 -3.300 -9.045 1.00 97.44 92 GLY A O 1
ATOM 678 N N . CYS A 1 93 ? 11.902 -1.844 -10.380 1.00 97.69 93 CYS A N 1
ATOM 679 C CA . CYS A 1 93 ? 10.837 -1.510 -9.423 1.00 97.69 93 CYS A CA 1
ATOM 680 C C . CYS A 1 93 ? 9.455 -2.117 -9.713 1.00 97.69 93 CYS A C 1
ATOM 682 O O . CYS A 1 93 ? 8.592 -2.035 -8.848 1.00 97.69 93 CYS A O 1
ATOM 684 N N . GLY A 1 94 ? 9.230 -2.700 -10.894 1.00 98.06 94 GLY A N 1
ATOM 685 C CA . GLY A 1 94 ? 7.954 -3.315 -11.297 1.00 98.06 94 GLY A CA 1
ATOM 686 C C . GLY A 1 94 ? 6.904 -2.343 -11.848 1.00 98.06 94 GLY A C 1
ATOM 687 O O . GLY A 1 94 ? 5.837 -2.764 -12.286 1.00 98.06 94 GLY A O 1
ATOM 688 N N . ARG A 1 95 ? 7.185 -1.036 -11.848 1.00 98.31 95 ARG A N 1
ATOM 689 C CA . ARG A 1 95 ? 6.280 -0.023 -12.411 1.00 98.31 95 ARG A CA 1
ATOM 690 C C . ARG A 1 95 ? 6.288 -0.030 -13.939 1.00 98.31 95 ARG A C 1
ATOM 692 O O . ARG A 1 95 ? 7.332 -0.294 -14.543 1.00 98.31 95 ARG A O 1
ATOM 699 N N . SER A 1 96 ? 5.160 0.315 -14.551 1.00 97.94 96 SER A N 1
ATOM 700 C CA . SER A 1 96 ? 5.067 0.588 -15.989 1.00 97.94 96 SER A CA 1
ATOM 701 C C . SER A 1 96 ? 5.803 1.879 -16.366 1.00 97.94 96 SER A C 1
ATOM 703 O O . SER A 1 96 ? 6.128 2.699 -15.505 1.00 97.94 96 SER A O 1
ATOM 705 N N . PHE A 1 97 ? 6.082 2.081 -17.656 1.00 96.69 97 PHE A N 1
ATOM 70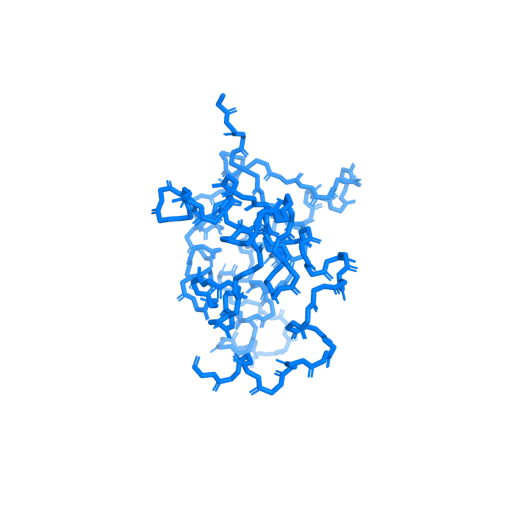6 C CA . PHE A 1 97 ? 6.680 3.334 -18.133 1.00 96.69 97 PHE A CA 1
ATOM 707 C C . PHE A 1 97 ? 5.842 4.569 -17.762 1.00 96.69 97 PHE A C 1
ATOM 709 O O . PHE A 1 97 ? 6.402 5.585 -17.351 1.00 96.69 97 PHE A O 1
ATOM 716 N N . ASP A 1 98 ? 4.515 4.470 -17.855 1.00 96.12 98 ASP A N 1
ATOM 717 C CA . ASP A 1 98 ? 3.604 5.562 -17.507 1.00 96.12 98 ASP A CA 1
ATOM 718 C C . ASP A 1 98 ? 3.660 5.895 -16.006 1.00 96.12 98 ASP A C 1
ATOM 720 O O . ASP A 1 98 ? 3.911 7.035 -15.622 1.00 96.12 98 ASP A O 1
A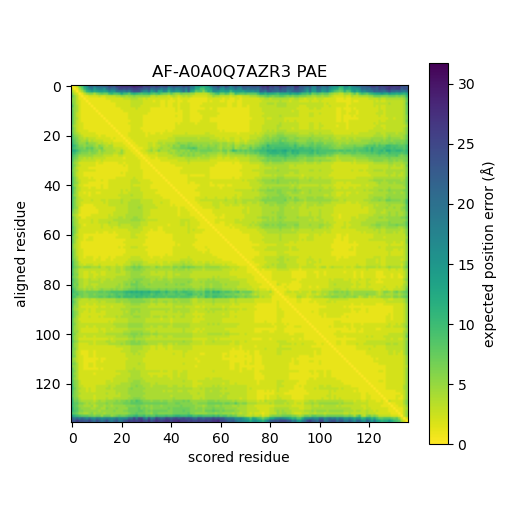TOM 724 N N . GLU A 1 99 ? 3.590 4.874 -15.149 1.00 97.44 99 GLU A N 1
ATOM 725 C CA . GLU A 1 99 ? 3.697 5.034 -13.693 1.00 97.44 99 GLU A CA 1
ATOM 726 C C . GLU A 1 99 ? 5.049 5.587 -13.250 1.00 97.44 99 GLU A C 1
ATOM 728 O O . GLU A 1 99 ? 5.131 6.300 -12.252 1.00 97.44 99 GLU A O 1
ATOM 733 N N . VAL A 1 100 ? 6.132 5.243 -13.954 1.00 97.06 100 VAL A N 1
ATOM 734 C CA . VAL A 1 100 ? 7.458 5.807 -13.678 1.00 97.06 100 VAL A CA 1
ATOM 735 C C . VAL A 1 100 ? 7.474 7.307 -13.965 1.00 97.06 100 VAL A C 1
ATOM 737 O O . VAL A 1 100 ? 8.028 8.052 -13.158 1.00 97.06 100 VAL A O 1
ATOM 740 N N . GLN A 1 101 ? 6.881 7.748 -15.077 1.00 95.25 101 GLN A N 1
ATOM 741 C CA . GLN A 1 101 ? 6.860 9.159 -15.476 1.00 95.25 101 GLN A CA 1
ATOM 742 C C . GLN A 1 101 ? 5.928 9.999 -14.602 1.00 95.25 101 GLN A C 1
ATOM 744 O O . GLN A 1 101 ? 6.299 11.094 -14.184 1.00 95.25 101 GLN A O 1
ATOM 749 N N . HIS A 1 102 ? 4.741 9.480 -14.299 1.00 96.50 102 HIS A N 1
ATOM 750 C CA . HIS A 1 102 ? 3.691 10.230 -13.615 1.00 96.50 102 HIS A CA 1
ATOM 751 C C . HIS A 1 102 ? 3.672 10.027 -12.095 1.00 96.50 102 HIS A C 1
ATOM 753 O O . HIS A 1 102 ? 2.839 10.627 -11.423 1.00 96.50 102 HIS A O 1
ATOM 759 N N . TRP A 1 103 ? 4.606 9.250 -11.523 1.00 97.12 103 TRP A N 1
ATOM 760 C CA . TRP A 1 103 ? 4.637 8.933 -10.084 1.00 97.12 103 TRP A CA 1
ATOM 761 C C . TRP A 1 103 ? 4.406 10.123 -9.140 1.00 97.12 103 TRP A C 1
ATOM 763 O O . TRP A 1 103 ? 3.628 9.971 -8.198 1.00 97.12 103 TRP A O 1
ATOM 773 N N . PRO A 1 104 ? 5.046 11.298 -9.334 1.00 96.38 104 PRO A N 1
ATOM 774 C CA . PRO A 1 104 ? 4.860 12.424 -8.419 1.00 96.38 104 PRO A CA 1
ATOM 775 C C . PRO A 1 104 ? 3.450 13.024 -8.458 1.00 96.38 104 PRO A C 1
ATOM 777 O O . PRO A 1 104 ? 3.067 13.703 -7.511 1.00 96.38 104 PRO A O 1
ATOM 780 N N . ALA A 1 105 ? 2.707 12.802 -9.545 1.00 96.38 105 ALA A N 1
ATOM 781 C CA . ALA A 1 105 ? 1.350 13.303 -9.734 1.00 96.38 105 ALA A CA 1
ATOM 782 C C . ALA A 1 105 ? 0.272 12.329 -9.234 1.00 96.38 105 ALA A C 1
ATOM 784 O O . ALA A 1 105 ? -0.866 12.755 -9.063 1.00 96.38 105 ALA A O 1
ATOM 785 N N . LEU A 1 106 ? 0.623 11.059 -9.001 1.00 96.00 106 LEU A N 1
ATOM 786 C CA . LEU A 1 106 ? -0.310 10.070 -8.471 1.00 96.00 106 LEU A CA 1
ATOM 787 C C . LEU A 1 106 ? -0.685 10.398 -7.027 1.00 96.00 106 LEU A C 1
ATOM 789 O O . LEU A 1 106 ? 0.183 10.700 -6.193 1.00 96.00 106 LEU A O 1
ATOM 793 N N . ASP A 1 107 ? -1.971 10.283 -6.725 1.00 95.94 107 ASP A N 1
ATOM 794 C CA . ASP A 1 107 ? -2.471 10.417 -5.365 1.00 95.94 107 ASP A CA 1
ATOM 795 C C . ASP A 1 107 ? -2.098 9.187 -4.496 1.00 95.94 107 ASP A C 1
ATOM 797 O O . ASP A 1 107 ? -1.584 8.180 -5.001 1.00 95.94 107 ASP A O 1
ATOM 801 N N . PRO A 1 108 ? -2.293 9.245 -3.163 1.00 97.12 108 PRO A N 1
ATOM 802 C CA . PRO A 1 108 ? -2.005 8.121 -2.276 1.00 97.12 108 PRO A CA 1
ATOM 803 C C . PRO A 1 108 ? -2.677 6.807 -2.682 1.00 97.12 108 PRO A C 1
ATOM 805 O O . PRO A 1 108 ? -2.034 5.760 -2.630 1.00 97.12 108 PRO A O 1
ATOM 808 N N . PHE A 1 109 ? -3.939 6.845 -3.104 1.00 96.88 109 PHE A N 1
ATOM 809 C CA . PHE A 1 109 ? -4.715 5.660 -3.465 1.00 96.88 109 PHE A CA 1
ATOM 810 C C . PHE A 1 109 ? -4.165 5.035 -4.748 1.00 96.88 109 PHE A C 1
ATOM 812 O O . PHE A 1 109 ? -3.881 3.839 -4.786 1.00 96.88 109 PHE A O 1
ATOM 819 N N . GLU A 1 110 ? -3.887 5.855 -5.760 1.00 96.56 110 GLU A N 1
ATOM 820 C CA . GLU A 1 110 ? -3.266 5.426 -7.014 1.00 96.56 110 GLU A CA 1
ATOM 821 C C . GLU A 1 110 ? -1.882 4.810 -6.772 1.00 96.56 110 GLU A C 1
ATOM 823 O O . GLU A 1 110 ? -1.570 3.730 -7.284 1.00 96.56 110 GLU A O 1
ATOM 828 N N . LYS A 1 111 ? -1.058 5.439 -5.925 1.00 97.44 111 LYS A N 1
ATOM 829 C CA . LYS A 1 111 ? 0.242 4.881 -5.528 1.00 97.44 111 LYS A CA 1
ATOM 830 C C . LYS A 1 111 ? 0.077 3.526 -4.844 1.00 97.44 111 LYS A C 1
ATOM 832 O O . LYS A 1 111 ? 0.858 2.612 -5.123 1.00 97.44 111 LYS A O 1
ATOM 837 N N . ARG A 1 112 ? -0.914 3.369 -3.963 1.00 97.31 112 ARG A N 1
ATOM 838 C CA . ARG A 1 112 ? -1.183 2.105 -3.265 1.00 97.31 112 ARG A CA 1
ATOM 839 C C . ARG A 1 112 ? -1.645 0.989 -4.196 1.00 97.31 112 ARG A C 1
ATOM 841 O O . ARG A 1 112 ? -1.157 -0.128 -4.0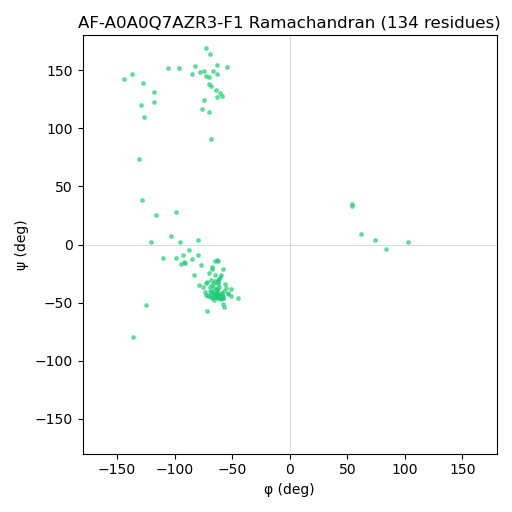40 1.00 97.31 112 ARG A O 1
ATOM 848 N N . VAL A 1 113 ? -2.453 1.285 -5.215 1.00 96.31 113 VAL A N 1
ATOM 849 C CA . VAL A 1 113 ? -2.812 0.314 -6.267 1.00 96.31 113 VAL A CA 1
ATOM 850 C C . VAL A 1 113 ? -1.560 -0.211 -6.976 1.00 96.31 113 VAL A C 1
ATOM 852 O O . VAL A 1 113 ? -1.385 -1.424 -7.122 1.00 96.31 113 VAL A O 1
ATOM 855 N N . VAL A 1 114 ? -0.637 0.681 -7.354 1.00 97.31 114 VAL A N 1
ATOM 856 C CA . VAL A 1 114 ? 0.635 0.282 -7.979 1.00 97.31 114 VAL A CA 1
ATOM 857 C C . VAL A 1 114 ? 1.471 -0.567 -7.022 1.00 97.31 114 VAL A C 1
ATOM 859 O O . VAL A 1 114 ? 1.972 -1.618 -7.421 1.00 97.31 114 VAL A O 1
ATOM 862 N N . TRP A 1 115 ? 1.605 -0.148 -5.760 1.00 97.38 115 TRP A N 1
ATOM 863 C CA . TRP A 1 115 ? 2.328 -0.897 -4.729 1.00 97.38 115 TRP A CA 1
ATOM 864 C C . TRP A 1 115 ? 1.766 -2.301 -4.517 1.00 97.38 115 TRP A C 1
ATOM 866 O O . TRP A 1 115 ? 2.541 -3.256 -4.475 1.00 97.38 115 TRP A O 1
ATOM 876 N N . HIS A 1 116 ? 0.445 -2.430 -4.417 1.00 96.25 116 HIS A N 1
ATOM 877 C CA . HIS A 1 116 ? -0.223 -3.715 -4.273 1.00 96.25 116 HIS A CA 1
ATOM 878 C C . HIS A 1 116 ? 0.113 -4.633 -5.450 1.00 96.25 116 HIS A C 1
ATOM 880 O O . HIS A 1 116 ? 0.616 -5.738 -5.238 1.00 96.25 116 HIS A O 1
ATOM 886 N N . ARG A 1 117 ? -0.051 -4.145 -6.689 1.00 97.38 117 ARG A N 1
ATOM 887 C CA . ARG A 1 117 ? 0.256 -4.929 -7.892 1.00 97.38 117 ARG A CA 1
ATOM 888 C C . ARG A 1 117 ? 1.704 -5.414 -7.903 1.00 97.38 117 ARG A C 1
ATOM 890 O O . ARG A 1 117 ? 1.941 -6.609 -8.046 1.00 97.38 117 ARG A O 1
ATOM 897 N N . ILE A 1 118 ? 2.679 -4.517 -7.743 1.00 97.75 118 ILE A N 1
ATOM 898 C CA . ILE A 1 118 ? 4.094 -4.902 -7.871 1.00 97.75 118 ILE A CA 1
ATOM 899 C C . ILE A 1 118 ? 4.531 -5.867 -6.764 1.00 97.75 118 ILE A C 1
ATOM 901 O O . ILE A 1 118 ? 5.372 -6.728 -7.012 1.00 97.75 118 ILE A O 1
ATOM 905 N N . VAL A 1 119 ? 3.969 -5.740 -5.556 1.00 96.25 119 VAL A N 1
ATOM 906 C CA . VAL A 1 119 ? 4.240 -6.658 -4.442 1.00 96.25 119 VAL A CA 1
ATOM 907 C C . VAL A 1 119 ? 3.621 -8.024 -4.720 1.00 96.25 119 VAL A C 1
ATOM 909 O O . VAL A 1 119 ? 4.294 -9.032 -4.524 1.00 96.25 119 VAL A O 1
ATOM 912 N N . GLN A 1 120 ? 2.384 -8.061 -5.221 1.00 96.38 120 GLN A N 1
ATOM 913 C CA . GLN A 1 120 ? 1.706 -9.299 -5.599 1.00 96.38 120 GLN A CA 1
ATOM 914 C C . GLN A 1 120 ? 2.432 -10.029 -6.738 1.00 96.38 120 GLN A C 1
ATOM 916 O O . GLN A 1 120 ? 2.572 -11.248 -6.697 1.00 96.38 120 GLN A O 1
ATOM 921 N N . GLU A 1 121 ? 2.904 -9.298 -7.749 1.00 97.12 121 GLU A N 1
ATOM 922 C CA . GLU A 1 121 ? 3.669 -9.871 -8.857 1.00 97.12 121 GLU A CA 1
ATOM 923 C C . GLU A 1 121 ? 5.032 -10.396 -8.393 1.00 97.12 121 GLU A C 1
ATOM 925 O O . GLU A 1 121 ? 5.467 -11.454 -8.842 1.00 97.12 121 GLU A O 1
ATOM 930 N N . GLY A 1 122 ? 5.741 -9.659 -7.529 1.00 96.69 122 GLY A N 1
ATOM 931 C CA . GLY A 1 122 ? 7.017 -10.089 -6.942 1.00 96.69 122 GLY A CA 1
ATOM 932 C C . GLY A 1 122 ? 8.155 -10.332 -7.949 1.00 96.69 122 GLY A C 1
ATOM 933 O O . GLY A 1 122 ? 9.211 -10.852 -7.588 1.00 96.69 122 GLY A O 1
ATOM 934 N N . THR A 1 123 ? 7.970 -9.967 -9.221 1.00 96.75 123 THR A N 1
ATOM 935 C CA . THR A 1 123 ? 8.906 -10.297 -10.310 1.00 96.75 123 THR A CA 1
ATOM 936 C C . THR A 1 123 ? 10.080 -9.320 -10.413 1.00 96.75 123 THR A C 1
ATOM 938 O O . THR A 1 123 ? 11.164 -9.692 -10.869 1.00 96.75 123 THR A O 1
ATOM 941 N N . ALA A 1 124 ? 9.896 -8.074 -9.968 1.00 97.88 124 ALA A N 1
ATOM 942 C CA . ALA A 1 124 ? 10.907 -7.025 -10.051 1.00 97.88 124 ALA A CA 1
ATOM 943 C C . ALA A 1 124 ? 12.131 -7.308 -9.164 1.00 97.88 124 ALA A C 1
ATOM 945 O O . ALA A 1 124 ? 12.031 -7.887 -8.083 1.00 97.88 124 ALA A O 1
ATOM 946 N N . TRP A 1 125 ? 13.302 -6.829 -9.584 1.00 97.56 125 TRP A N 1
ATOM 947 C CA . TRP A 1 125 ? 14.577 -7.110 -8.924 1.00 97.56 125 TRP A CA 1
ATOM 948 C C . TRP A 1 125 ? 14.648 -6.643 -7.477 1.00 97.56 125 TRP A C 1
ATOM 950 O O . TRP A 1 125 ? 15.342 -7.273 -6.683 1.00 97.56 125 TRP A O 1
ATOM 960 N N . ARG A 1 126 ? 13.904 -5.598 -7.105 1.00 96.31 126 ARG A N 1
ATOM 961 C CA . ARG A 1 126 ? 13.781 -5.160 -5.709 1.00 96.31 126 ARG A CA 1
ATOM 962 C C . ARG A 1 126 ? 13.255 -6.238 -4.750 1.00 96.31 126 ARG A C 1
ATOM 964 O O . ARG A 1 126 ? 13.449 -6.100 -3.552 1.00 96.31 126 ARG A O 1
ATOM 971 N N . PHE A 1 127 ? 12.576 -7.270 -5.253 1.00 96.19 127 PHE A N 1
ATOM 972 C CA . PHE A 1 127 ? 12.037 -8.371 -4.448 1.00 96.19 127 PHE A CA 1
ATOM 973 C C . PHE A 1 127 ? 12.936 -9.613 -4.455 1.00 96.19 127 PHE A C 1
ATOM 975 O O . PHE A 1 127 ? 12.707 -10.531 -3.676 1.00 96.19 127 PHE A O 1
ATOM 982 N N . ASN A 1 128 ? 13.942 -9.667 -5.337 1.00 94.62 128 ASN A N 1
ATOM 983 C CA . ASN A 1 128 ? 14.790 -10.845 -5.516 1.00 94.62 128 ASN A CA 1
ATOM 984 C C . ASN A 1 128 ? 16.284 -10.491 -5.636 1.00 94.62 128 ASN A C 1
ATOM 986 O O . ASN A 1 128 ? 17.031 -10.618 -4.673 1.00 94.62 128 ASN A O 1
ATOM 990 N N . ARG A 1 129 ? 16.737 -10.044 -6.809 1.00 94.94 129 ARG A N 1
ATOM 991 C CA . ARG A 1 129 ? 18.149 -9.878 -7.179 1.00 94.94 129 ARG A CA 1
ATOM 992 C C . ARG A 1 129 ? 18.848 -8.713 -6.480 1.00 94.94 129 ARG A C 1
ATOM 994 O O . ARG A 1 129 ? 20.054 -8.790 -6.283 1.00 94.94 129 ARG A O 1
ATOM 1001 N N . TYR A 1 130 ? 18.112 -7.645 -6.191 1.00 95.00 130 TYR A N 1
ATOM 1002 C CA . TYR A 1 130 ? 18.615 -6.398 -5.610 1.00 95.00 130 TYR A CA 1
ATOM 1003 C C . TYR A 1 130 ? 17.796 -5.990 -4.376 1.00 95.00 130 TYR A C 1
ATOM 1005 O O . TYR A 1 130 ? 17.486 -4.811 -4.183 1.00 95.00 130 TYR A O 1
ATOM 1013 N N . ALA A 1 131 ? 17.385 -6.971 -3.566 1.00 92.12 131 ALA A N 1
ATOM 1014 C CA . ALA A 1 131 ? 16.593 -6.742 -2.358 1.00 92.12 131 ALA A CA 1
ATOM 1015 C C . ALA A 1 131 ? 17.334 -5.869 -1.330 1.00 92.12 131 ALA A C 1
ATOM 1017 O O . ALA A 1 131 ? 16.723 -5.065 -0.629 1.00 92.12 131 ALA A O 1
ATOM 1018 N N . GLU A 1 132 ? 18.665 -5.936 -1.306 1.00 92.69 132 GLU A N 1
ATOM 1019 C CA . GLU A 1 132 ? 19.531 -5.117 -0.457 1.00 92.69 132 GLU A CA 1
ATOM 1020 C C . GLU A 1 132 ? 19.450 -3.611 -0.754 1.00 92.69 132 GLU A C 1
ATOM 1022 O O . GLU A 1 132 ? 19.920 -2.801 0.040 1.00 92.69 132 GLU A O 1
ATOM 1027 N N . ARG A 1 133 ? 18.856 -3.210 -1.886 1.00 91.62 133 ARG A N 1
ATOM 1028 C CA . ARG A 1 133 ? 18.674 -1.799 -2.257 1.00 91.62 133 ARG A CA 1
ATOM 1029 C C . ARG A 1 133 ? 17.390 -1.167 -1.719 1.00 91.62 133 ARG A C 1
ATOM 1031 O O . ARG A 1 133 ? 17.188 0.022 -1.936 1.00 91.62 133 ARG A O 1
ATOM 1038 N N . VAL A 1 134 ? 16.522 -1.933 -1.057 1.00 87.81 134 VAL A N 1
ATOM 1039 C CA . VAL A 1 134 ? 15.233 -1.444 -0.529 1.00 87.81 134 VAL A CA 1
ATOM 1040 C C . VAL A 1 134 ? 15.404 -0.624 0.762 1.00 87.81 134 VAL A C 1
ATOM 1042 O O . VAL A 1 134 ? 14.519 0.139 1.124 1.00 87.81 134 VAL A O 1
ATOM 1045 N N . THR A 1 135 ? 16.548 -0.739 1.436 1.00 67.50 135 THR A N 1
ATOM 1046 C CA . THR A 1 135 ? 16.831 -0.159 2.762 1.00 67.50 135 THR A CA 1
ATOM 1047 C C . THR A 1 135 ? 17.623 1.156 2.735 1.00 67.50 135 THR A C 1
ATOM 1049 O O . THR A 1 135 ? 18.340 1.455 3.690 1.00 67.50 135 THR A O 1
ATOM 1052 N N . ARG A 1 136 ? 17.515 1.953 1.666 1.00 49.41 136 ARG A N 1
ATOM 1053 C CA . ARG A 1 136 ? 18.105 3.303 1.613 1.00 49.41 136 ARG A CA 1
ATOM 1054 C C . ARG A 1 136 ? 17.073 4.403 1.770 1.00 49.41 136 ARG A C 1
ATOM 1056 O O . ARG A 1 136 ? 16.018 4.299 1.112 1.00 49.41 136 ARG A O 1
#